Protein AF-H1KMW9-F1 (afdb_monomer_lite)

Structure (mmCIF, N/CA/C/O backbone):
data_AF-H1KMW9-F1
#
_entry.id   AF-H1KMW9-F1
#
loop_
_atom_site.group_PDB
_atom_site.id
_atom_site.type_symbol
_atom_site.label_atom_id
_atom_site.label_alt_id
_atom_site.label_comp_id
_atom_site.label_asym_id
_atom_site.label_entity_id
_atom_site.label_seq_id
_atom_site.pdbx_PDB_ins_code
_atom_site.Cartn_x
_atom_site.Cartn_y
_atom_site.Cartn_z
_atom_site.occupancy
_atom_site.B_iso_or_equiv
_atom_site.auth_seq_id
_atom_site.auth_comp_id
_atom_site.auth_asym_id
_atom_site.auth_atom_id
_atom_site.pdbx_PDB_model_num
ATOM 1 N N . MET A 1 1 ? -23.583 41.829 -35.602 1.00 44.47 1 MET A N 1
ATOM 2 C CA . MET A 1 1 ? -24.118 40.563 -36.136 1.00 44.47 1 MET A CA 1
ATOM 3 C C . MET A 1 1 ? -23.276 39.467 -35.512 1.00 44.47 1 MET A C 1
ATOM 5 O O . MET A 1 1 ? -22.147 39.258 -35.927 1.00 44.47 1 MET A O 1
ATOM 9 N N . THR A 1 2 ? -23.755 38.976 -34.373 1.00 47.72 2 THR A N 1
ATOM 10 C CA . THR A 1 2 ? -23.082 38.026 -33.481 1.00 47.72 2 THR A CA 1
ATOM 11 C C . THR A 1 2 ? -23.206 36.632 -34.070 1.00 47.72 2 THR A C 1
ATOM 13 O O . THR A 1 2 ? -24.327 36.224 -34.351 1.00 47.72 2 THR A O 1
ATOM 16 N N . ASP A 1 3 ? -22.099 35.910 -34.211 1.00 47.47 3 ASP A N 1
ATOM 17 C CA . ASP A 1 3 ? -22.141 34.459 -34.387 1.00 47.47 3 ASP A CA 1
ATOM 18 C C . ASP A 1 3 ? -21.426 33.831 -33.190 1.00 47.47 3 ASP A C 1
ATOM 20 O O . ASP A 1 3 ? -20.198 33.804 -33.099 1.00 47.47 3 ASP A O 1
ATOM 24 N N . ALA A 1 4 ? -22.219 33.494 -32.175 1.00 56.41 4 ALA A N 1
ATOM 25 C CA . ALA A 1 4 ? -21.735 32.842 -30.973 1.00 56.41 4 ALA A CA 1
ATOM 26 C C . ALA A 1 4 ? -21.587 31.350 -31.278 1.00 56.41 4 ALA A C 1
ATOM 28 O O . ALA A 1 4 ? -22.548 30.706 -31.694 1.00 56.41 4 ALA A O 1
ATOM 29 N N . ALA A 1 5 ? -20.390 30.803 -31.058 1.00 60.31 5 ALA A N 1
ATOM 30 C CA . ALA A 1 5 ? -20.164 29.367 -31.162 1.00 60.31 5 ALA A CA 1
ATOM 31 C C . ALA A 1 5 ? -21.164 28.607 -30.262 1.00 60.31 5 ALA A C 1
ATOM 33 O O . ALA A 1 5 ? -21.401 29.042 -29.129 1.00 60.31 5 ALA A O 1
ATOM 34 N N . PRO A 1 6 ? -21.752 27.494 -30.739 1.00 57.47 6 PRO A N 1
ATOM 35 C CA . PRO A 1 6 ? -22.776 26.774 -29.993 1.00 57.47 6 PRO A CA 1
ATOM 36 C C . PRO A 1 6 ? -22.229 26.237 -28.657 1.00 57.47 6 PRO A C 1
ATOM 38 O O . PRO A 1 6 ? -21.032 25.937 -28.553 1.00 57.47 6 PRO A O 1
ATOM 41 N N . PRO A 1 7 ? -23.082 26.116 -27.622 1.00 59.06 7 PRO A N 1
ATOM 42 C CA . PRO A 1 7 ? -22.678 25.620 -26.312 1.00 59.06 7 PRO A CA 1
ATOM 43 C C . PRO A 1 7 ? -22.160 24.175 -26.394 1.00 59.06 7 PRO A C 1
ATOM 45 O O . PRO A 1 7 ? -22.643 23.356 -27.173 1.00 59.06 7 PRO A O 1
ATOM 48 N N . LEU A 1 8 ? -21.172 23.850 -25.553 1.00 53.88 8 LEU A N 1
ATOM 49 C CA . LEU A 1 8 ? -20.488 22.544 -25.504 1.00 53.88 8 LEU A CA 1
ATOM 50 C C . LEU A 1 8 ? -21.429 21.334 -25.333 1.00 53.88 8 LEU A C 1
ATOM 52 O O . LEU A 1 8 ? -21.041 20.224 -25.691 1.00 53.88 8 LEU A O 1
ATOM 56 N N . SER A 1 9 ? -22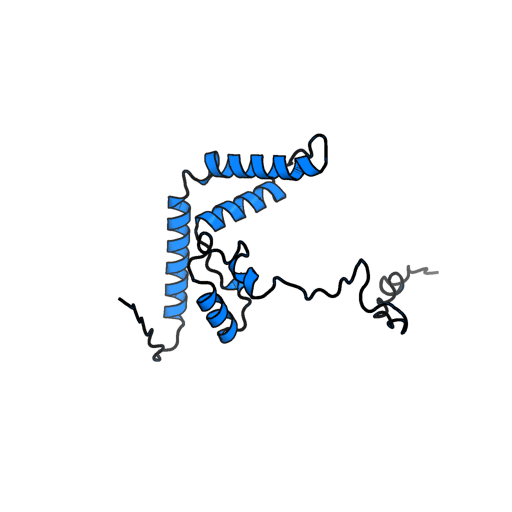.651 21.547 -24.838 1.00 55.59 9 SER A N 1
ATOM 57 C CA . SER A 1 9 ? -23.700 20.531 -24.693 1.00 55.59 9 SER A CA 1
ATOM 58 C C . SER A 1 9 ? -24.186 19.940 -26.019 1.00 55.59 9 SER A C 1
ATOM 60 O O . SER A 1 9 ? -24.643 18.804 -26.030 1.00 55.59 9 SER A O 1
ATOM 62 N N . ASP A 1 10 ? -24.054 20.670 -27.131 1.00 53.22 10 ASP A N 1
ATOM 63 C CA . ASP A 1 10 ? -24.513 20.211 -28.453 1.00 53.22 10 ASP A CA 1
ATOM 64 C C . ASP A 1 10 ? -23.416 19.493 -29.255 1.00 53.22 10 ASP A C 1
ATOM 66 O O . ASP A 1 10 ? -23.690 18.871 -30.280 1.00 53.22 10 ASP A O 1
ATOM 70 N N . ARG A 1 11 ? -22.153 19.559 -28.805 1.00 50.69 11 ARG A N 1
ATOM 71 C CA . ARG A 1 11 ? -21.020 18.878 -29.463 1.00 50.69 11 ARG A CA 1
ATOM 72 C C . ARG A 1 11 ? -20.874 17.416 -29.062 1.00 50.69 11 ARG A C 1
ATOM 74 O O . ARG A 1 11 ? -20.281 16.640 -29.805 1.00 50.69 11 ARG A O 1
ATOM 81 N N . PHE A 1 12 ? -21.419 17.065 -27.906 1.00 45.59 12 PHE A N 1
ATOM 82 C CA . PHE A 1 12 ? -21.472 15.710 -27.391 1.00 45.59 12 PHE A CA 1
ATOM 83 C C . PHE A 1 12 ? -22.921 15.461 -26.990 1.00 45.59 12 PHE A C 1
ATOM 85 O O . PHE A 1 12 ? -23.286 15.804 -25.863 1.00 45.59 12 PHE A O 1
ATOM 92 N N . PRO A 1 13 ? -23.776 14.951 -27.900 1.00 45.94 13 PRO A N 1
ATOM 93 C CA . PRO A 1 13 ? -25.120 14.562 -27.506 1.00 45.94 13 PRO A CA 1
ATOM 94 C C . PRO A 1 13 ? -24.994 13.654 -26.286 1.00 45.94 13 PRO A C 1
ATOM 96 O O . PRO A 1 13 ? -24.187 12.722 -26.308 1.00 45.94 13 PRO A O 1
ATOM 99 N N . ALA A 1 14 ? -25.735 13.990 -25.222 1.00 46.03 14 ALA A N 1
ATOM 100 C CA . ALA A 1 14 ? -25.819 13.191 -24.009 1.00 46.03 14 ALA A CA 1
ATOM 101 C C . ALA A 1 14 ? -25.961 11.734 -24.435 1.00 46.03 14 ALA A C 1
ATOM 103 O O . ALA A 1 14 ? -26.925 11.395 -25.1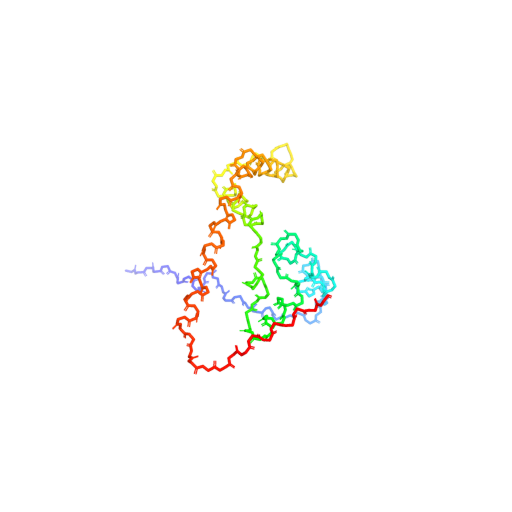23 1.00 46.03 14 ALA A O 1
ATOM 104 N N . GLU A 1 15 ? -24.927 10.950 -24.131 1.00 45.81 15 GLU A N 1
ATOM 105 C CA . GLU A 1 15 ? -24.764 9.571 -24.555 1.00 45.81 15 GLU A CA 1
ATOM 106 C C . GLU A 1 15 ? -26.088 8.868 -24.286 1.00 45.81 15 GLU A C 1
ATOM 108 O O . GLU A 1 15 ? -26.491 8.687 -23.135 1.00 45.81 15 GLU A O 1
ATOM 113 N N . ALA A 1 16 ? -26.839 8.611 -25.360 1.00 43.34 16 ALA A N 1
ATOM 114 C CA . ALA A 1 16 ? -28.084 7.891 -25.261 1.00 43.34 16 ALA A CA 1
ATOM 115 C C . ALA A 1 16 ? -27.695 6.562 -24.636 1.00 43.34 16 ALA A C 1
ATOM 117 O O . ALA A 1 16 ? -27.012 5.772 -25.290 1.00 43.34 16 ALA A O 1
ATOM 118 N N . ALA A 1 17 ? -28.055 6.369 -23.363 1.00 44.94 17 ALA A N 1
ATOM 119 C CA . ALA A 1 17 ? -27.961 5.090 -22.690 1.00 44.94 17 ALA A CA 1
ATOM 120 C C . ALA A 1 17 ? -28.520 4.074 -23.680 1.00 44.94 17 ALA A C 1
ATOM 122 O O . ALA A 1 17 ? -29.704 4.146 -24.029 1.00 44.94 17 ALA A O 1
ATOM 123 N N . GLY A 1 18 ? -27.609 3.282 -24.252 1.00 44.41 18 GLY A N 1
ATOM 124 C CA . GLY A 1 18 ? -27.864 2.547 -25.476 1.00 44.41 18 GLY A CA 1
ATOM 125 C C . GLY A 1 18 ? -29.159 1.784 -25.308 1.00 44.41 18 GLY A C 1
ATOM 126 O O . GLY A 1 18 ? -29.291 0.971 -24.396 1.00 44.41 18 GLY A O 1
ATOM 127 N N . THR A 1 19 ? -30.147 2.086 -26.147 1.00 46.84 19 THR A N 1
ATOM 128 C CA . THR A 1 19 ? -31.325 1.239 -26.254 1.00 46.84 19 THR A CA 1
ATOM 129 C C . THR A 1 19 ? -30.787 -0.084 -26.776 1.00 46.84 19 THR A C 1
ATOM 131 O O . THR A 1 19 ? -30.448 -0.180 -27.956 1.00 46.84 19 THR A O 1
ATOM 134 N N . ALA A 1 20 ? -30.579 -1.047 -25.872 1.00 49.59 20 ALA A N 1
ATOM 135 C CA . ALA A 1 20 ? -30.052 -2.359 -26.207 1.00 49.59 20 ALA A CA 1
ATOM 136 C C . ALA A 1 20 ? -30.872 -2.896 -27.382 1.00 49.59 20 ALA A C 1
ATOM 138 O O . ALA A 1 20 ? -32.096 -3.033 -27.287 1.00 49.59 20 ALA A O 1
ATOM 139 N N . ARG A 1 21 ? -30.218 -3.116 -28.528 1.00 52.59 21 ARG A N 1
ATOM 140 C CA . ARG A 1 21 ? -30.873 -3.772 -29.658 1.00 52.59 21 ARG A CA 1
ATOM 141 C C . ARG A 1 21 ? -31.247 -5.167 -29.172 1.00 52.59 21 ARG A C 1
ATOM 143 O O . ARG A 1 21 ? -30.385 -5.888 -28.686 1.00 52.59 21 ARG A O 1
ATOM 150 N N . ALA A 1 22 ? -32.519 -5.534 -29.297 1.00 56.38 22 ALA A N 1
ATOM 151 C CA . ALA A 1 22 ? -33.081 -6.760 -28.722 1.00 56.38 22 ALA A CA 1
ATOM 152 C C . ALA A 1 22 ? -32.429 -8.079 -29.209 1.00 56.38 22 ALA A C 1
ATOM 154 O O . ALA A 1 22 ? -32.718 -9.124 -28.640 1.00 56.38 22 ALA A O 1
ATOM 155 N N . ASP A 1 23 ? -31.537 -8.020 -30.205 1.00 60.25 23 ASP A N 1
ATOM 156 C CA . ASP A 1 23 ? -30.809 -9.159 -30.787 1.00 60.25 23 ASP A CA 1
ATOM 157 C C . ASP A 1 23 ? -29.294 -9.157 -30.499 1.00 60.25 23 ASP A C 1
ATOM 159 O O . ASP A 1 23 ? -28.552 -9.963 -31.065 1.00 60.25 23 ASP A O 1
ATOM 163 N N . GLU A 1 24 ? -28.782 -8.254 -29.657 1.00 66.19 24 GLU A N 1
ATOM 164 C CA . GLU A 1 24 ? -27.356 -8.264 -29.322 1.00 66.19 24 GLU A CA 1
ATOM 165 C C . GLU A 1 24 ? -27.053 -9.444 -28.376 1.00 66.19 24 GLU A C 1
ATOM 167 O O . GLU A 1 24 ? -27.734 -9.606 -27.358 1.00 66.19 24 GLU A O 1
ATOM 172 N N . PRO A 1 25 ? -26.080 -10.320 -28.703 1.00 71.25 25 PRO A N 1
ATOM 173 C CA . PRO A 1 25 ? -25.788 -11.482 -27.876 1.00 71.25 25 PRO A CA 1
ATOM 174 C C . PRO A 1 25 ? -25.431 -11.028 -26.459 1.00 71.25 25 PRO A C 1
ATOM 176 O O . PRO A 1 25 ? -24.615 -10.125 -26.278 1.00 71.25 25 PRO A O 1
ATOM 179 N N . ALA A 1 26 ? -26.022 -11.690 -25.456 1.00 79.38 26 ALA A N 1
ATOM 180 C CA . ALA A 1 26 ? -25.875 -11.343 -24.038 1.00 79.38 26 ALA A CA 1
ATOM 181 C C . ALA A 1 26 ? -24.408 -11.228 -23.576 1.00 79.38 26 ALA A C 1
ATOM 183 O O . ALA A 1 26 ? -24.125 -10.535 -22.600 1.00 79.38 26 ALA A O 1
ATOM 184 N N . PHE A 1 27 ? -23.486 -11.876 -24.297 1.00 86.19 27 PHE A N 1
ATOM 185 C CA . PHE A 1 27 ? -22.047 -11.771 -24.103 1.00 86.19 27 PHE A CA 1
ATOM 186 C C . PHE A 1 27 ? -21.341 -11.482 -25.435 1.00 86.19 27 PHE A C 1
ATOM 188 O O . PHE A 1 27 ? -21.604 -12.138 -26.444 1.00 86.19 27 PHE A O 1
ATOM 195 N N . HIS A 1 28 ? -20.409 -10.530 -25.431 1.00 87.56 28 HIS A N 1
ATOM 196 C CA . HIS A 1 28 ? -19.572 -10.168 -26.581 1.00 87.56 28 HIS A CA 1
ATOM 197 C C . HIS A 1 28 ? -18.124 -9.904 -26.142 1.00 87.56 28 HIS A C 1
ATOM 199 O O . HIS A 1 28 ? -17.820 -9.879 -24.952 1.00 87.56 28 HIS A O 1
ATOM 205 N N . ALA A 1 29 ? -17.209 -9.678 -27.092 1.00 85.44 29 ALA A N 1
ATOM 206 C CA . ALA A 1 29 ? -15.771 -9.515 -26.815 1.00 85.44 29 ALA A CA 1
ATOM 207 C C . ALA A 1 29 ? -15.430 -8.417 -25.779 1.00 85.44 29 ALA A C 1
ATOM 209 O O . ALA A 1 29 ? -14.373 -8.466 -25.158 1.00 85.44 29 ALA A O 1
ATOM 210 N N . TRP A 1 30 ? -16.338 -7.458 -25.576 1.00 78.56 30 TRP A N 1
ATOM 211 C CA . TRP A 1 30 ? -16.205 -6.342 -24.630 1.00 78.56 30 TRP A CA 1
ATOM 212 C C . TRP A 1 30 ? -17.191 -6.411 -23.448 1.00 78.56 30 TRP A C 1
ATOM 214 O O . TRP A 1 30 ? -17.130 -5.573 -22.557 1.00 78.56 30 TRP A O 1
ATOM 224 N N . ASN A 1 31 ? -18.061 -7.426 -23.413 1.00 81.00 31 ASN A N 1
ATOM 225 C CA . ASN A 1 31 ? -18.905 -7.787 -22.275 1.00 81.00 31 ASN A CA 1
ATOM 226 C C . ASN A 1 31 ? -18.898 -9.318 -22.149 1.00 81.00 31 ASN A C 1
ATOM 228 O O . ASN A 1 31 ? -19.816 -9.990 -22.625 1.00 81.00 31 ASN A O 1
ATOM 232 N N . PRO A 1 32 ? -17.845 -9.899 -21.557 1.00 84.81 32 PRO A N 1
ATOM 233 C CA . PRO A 1 32 ? -17.695 -11.348 -21.482 1.00 84.81 32 PRO A CA 1
ATOM 234 C C . PRO A 1 32 ? -18.647 -12.011 -20.472 1.00 84.81 32 PRO A C 1
ATOM 236 O O . PRO A 1 32 ? -18.518 -13.208 -20.231 1.00 84.81 32 PRO A O 1
ATOM 239 N N . GLY A 1 33 ? -19.563 -11.264 -19.841 1.00 80.94 33 GLY A N 1
ATOM 240 C CA . GLY A 1 33 ? -20.451 -11.808 -18.810 1.00 80.94 33 GLY A CA 1
ATOM 241 C C . GLY A 1 33 ? -19.784 -12.036 -17.463 1.00 80.94 33 GLY A C 1
ATOM 242 O O . GLY A 1 33 ? -20.259 -12.840 -16.666 1.00 80.94 33 GLY A O 1
ATOM 243 N N . LEU A 1 34 ? -18.661 -11.363 -17.219 1.00 78.31 34 LEU A N 1
ATOM 244 C CA . LEU A 1 34 ? -17.943 -11.449 -15.958 1.00 78.31 34 LEU A CA 1
ATOM 245 C C . LEU A 1 34 ? -18.424 -10.345 -15.025 1.00 78.31 34 LEU A C 1
ATOM 247 O O . LEU A 1 34 ? -18.421 -9.168 -15.387 1.00 78.31 34 LEU A O 1
ATOM 251 N N . GLU A 1 35 ? -18.800 -10.725 -13.808 1.00 71.00 35 GLU A N 1
ATOM 252 C CA . GLU A 1 35 ? -19.059 -9.744 -12.763 1.00 71.00 35 GLU A CA 1
ATOM 253 C C . GLU A 1 35 ? -17.758 -9.009 -12.399 1.00 71.00 35 GLU A C 1
ATOM 255 O O . GLU A 1 35 ? -16.700 -9.641 -12.280 1.00 71.00 35 GLU A O 1
ATOM 260 N N . PRO A 1 36 ? -17.803 -7.681 -12.199 1.00 69.38 36 PRO A N 1
ATOM 261 C CA . PRO A 1 36 ? -16.642 -6.927 -11.762 1.00 69.38 36 PRO A CA 1
ATOM 262 C C . PRO A 1 36 ? -16.104 -7.443 -10.422 1.00 69.38 36 PRO A C 1
ATOM 264 O O . PRO A 1 36 ? -16.801 -7.470 -9.407 1.00 69.38 36 PRO A O 1
ATOM 267 N N . GLY A 1 37 ? -14.818 -7.792 -10.407 1.00 74.44 37 GLY A N 1
ATOM 268 C CA . GLY A 1 37 ? -14.082 -8.142 -9.196 1.00 74.44 37 GLY A CA 1
ATOM 269 C C . GLY A 1 37 ? -13.646 -9.603 -9.125 1.00 74.44 37 GLY A C 1
ATOM 270 O O . GLY A 1 37 ? -14.061 -10.466 -9.890 1.00 74.44 37 GLY A O 1
ATOM 271 N N . LEU A 1 38 ? -12.746 -9.882 -8.183 1.00 82.25 38 LEU A N 1
ATOM 272 C CA . LEU A 1 38 ? -12.231 -11.233 -7.985 1.00 82.25 38 LEU A CA 1
ATOM 273 C C . LEU A 1 38 ? -13.313 -12.148 -7.382 1.00 82.25 38 LEU A C 1
ATOM 275 O O . LEU A 1 38 ? -14.021 -11.719 -6.452 1.00 82.25 38 LEU A O 1
ATOM 279 N N . PRO A 1 39 ? -13.392 -13.422 -7.822 1.00 86.81 39 PRO A N 1
ATOM 280 C CA . PRO A 1 39 ? -14.202 -14.439 -7.162 1.00 86.81 39 PRO A CA 1
ATOM 281 C C . PRO A 1 39 ? -13.925 -14.474 -5.659 1.00 86.81 39 PRO A C 1
ATOM 283 O O . PRO A 1 39 ? -12.781 -14.290 -5.238 1.00 86.81 39 PRO A O 1
ATOM 286 N N . ARG A 1 40 ? -14.949 -14.744 -4.838 1.00 83.44 40 ARG A N 1
ATOM 287 C CA . ARG A 1 40 ? -14.842 -14.695 -3.364 1.00 83.44 40 ARG A CA 1
ATOM 288 C C . ARG A 1 40 ? -13.651 -15.496 -2.825 1.00 83.44 40 ARG A C 1
ATOM 290 O O . ARG A 1 40 ? -12.936 -14.996 -1.966 1.00 83.44 40 ARG A O 1
ATOM 297 N N . ALA A 1 41 ? -13.394 -16.674 -3.395 1.00 88.38 41 ALA A N 1
ATOM 298 C CA . ALA A 1 41 ? -12.269 -17.532 -3.026 1.00 88.38 41 ALA A CA 1
ATOM 299 C C . ALA A 1 41 ? -10.884 -16.930 -3.350 1.00 88.38 41 ALA A C 1
ATOM 301 O O . ALA A 1 41 ? -9.908 -17.255 -2.685 1.00 88.38 41 ALA A O 1
ATOM 302 N N . MET A 1 42 ? -10.786 -16.042 -4.346 1.00 90.50 42 MET A N 1
ATOM 303 C CA . MET A 1 42 ? -9.536 -15.375 -4.730 1.00 90.50 42 MET A CA 1
ATOM 304 C C . MET A 1 42 ? -9.329 -14.017 -4.060 1.00 90.50 42 MET A C 1
ATOM 306 O O . MET A 1 42 ? -8.201 -13.532 -4.043 1.00 90.50 42 MET A O 1
ATOM 310 N N . ARG A 1 43 ? -10.367 -13.390 -3.492 1.00 89.50 43 ARG A N 1
ATOM 311 C CA . ARG A 1 43 ? -10.239 -12.066 -2.854 1.00 89.50 43 ARG A CA 1
ATOM 312 C C . ARG A 1 43 ? -9.121 -11.996 -1.804 1.00 89.50 43 ARG A C 1
ATOM 314 O O . ARG A 1 43 ? -8.341 -11.053 -1.900 1.00 89.50 43 ARG A O 1
ATOM 321 N N . PRO A 1 44 ? -8.941 -12.976 -0.895 1.00 92.00 44 PRO A N 1
ATOM 322 C CA . PRO A 1 44 ? -7.848 -12.930 0.082 1.00 92.00 44 PRO A CA 1
ATOM 323 C C . PRO A 1 44 ? -6.446 -12.939 -0.555 1.00 92.00 44 PRO A C 1
ATOM 325 O O . PRO A 1 44 ? -5.480 -12.508 0.066 1.00 92.00 44 PRO A O 1
ATOM 328 N N . LEU A 1 45 ? -6.324 -13.426 -1.797 1.00 92.94 45 LEU A N 1
ATOM 329 C CA . LEU A 1 45 ? -5.058 -13.496 -2.530 1.00 92.94 45 LEU A CA 1
ATOM 330 C C . LEU A 1 45 ? -4.690 -12.173 -3.205 1.00 92.94 45 LEU A C 1
ATOM 332 O O . LEU A 1 45 ? -3.556 -12.021 -3.669 1.00 92.94 45 LEU A O 1
ATOM 336 N N . ALA A 1 46 ? -5.620 -11.216 -3.272 1.00 93.25 46 ALA A N 1
ATOM 337 C CA . ALA A 1 46 ? -5.305 -9.890 -3.771 1.00 93.25 46 ALA A CA 1
ATOM 338 C C . ALA A 1 46 ? -4.179 -9.291 -2.926 1.00 93.25 46 ALA A C 1
ATOM 340 O O . ALA A 1 46 ? -4.190 -9.370 -1.699 1.00 93.25 46 ALA A O 1
ATOM 341 N N . THR A 1 47 ? -3.210 -8.653 -3.582 1.00 93.50 47 THR A N 1
ATOM 342 C CA . THR A 1 47 ? -2.011 -8.109 -2.929 1.00 93.50 47 THR A CA 1
ATOM 343 C C . THR A 1 47 ? -2.340 -7.256 -1.702 1.00 93.50 47 THR A C 1
ATOM 345 O O . THR A 1 47 ? -1.618 -7.309 -0.713 1.00 93.50 47 THR A O 1
ATOM 348 N N . VAL A 1 48 ? -3.446 -6.513 -1.741 1.00 93.88 48 VAL A N 1
ATOM 349 C CA . VAL A 1 48 ? -3.899 -5.632 -0.655 1.00 93.88 48 VAL A CA 1
ATOM 350 C C . VAL A 1 48 ? -4.493 -6.358 0.560 1.00 93.88 48 VAL A C 1
ATOM 352 O O . VAL A 1 48 ? -4.705 -5.713 1.574 1.00 93.88 48 VAL A O 1
ATOM 355 N N . PHE A 1 49 ? -4.742 -7.668 0.490 1.00 95.88 49 PHE A N 1
ATOM 356 C CA . PHE A 1 49 ? -5.293 -8.480 1.590 1.00 95.88 49 PHE A CA 1
ATOM 357 C C . PHE A 1 49 ? -4.374 -9.623 2.029 1.00 95.88 49 PHE A C 1
ATOM 359 O O . PHE A 1 49 ? -4.655 -10.318 3.004 1.00 95.88 49 PHE A O 1
ATOM 366 N N . ARG A 1 50 ? -3.257 -9.809 1.325 1.00 95.56 50 ARG A N 1
ATOM 367 C CA . ARG A 1 50 ? -2.260 -10.824 1.647 1.00 95.56 50 ARG A CA 1
ATOM 368 C C . ARG A 1 50 ? -1.630 -10.584 3.030 1.00 95.56 50 ARG A C 1
ATOM 370 O O . ARG A 1 50 ? -1.264 -9.442 3.319 1.00 95.56 50 ARG A O 1
ATOM 377 N N . PRO A 1 51 ? -1.429 -11.627 3.856 1.00 95.44 51 PRO A N 1
ATOM 378 C CA . PRO A 1 51 ? -0.952 -11.484 5.238 1.00 95.44 51 PRO A CA 1
ATOM 379 C C . PRO A 1 51 ? 0.452 -10.873 5.341 1.00 95.44 51 PRO A C 1
ATOM 381 O O . PRO A 1 51 ? 0.796 -10.268 6.353 1.00 95.44 51 PRO A O 1
ATOM 384 N N . GLU A 1 52 ? 1.261 -10.974 4.285 1.00 95.62 52 GLU A N 1
ATOM 385 C CA . GLU A 1 52 ? 2.570 -10.321 4.221 1.00 95.62 52 GLU A CA 1
ATOM 386 C C . GLU A 1 52 ? 2.456 -8.793 4.061 1.00 95.62 52 GLU A C 1
ATOM 388 O O . GLU A 1 52 ? 3.399 -8.067 4.359 1.00 95.62 52 GLU A O 1
ATOM 393 N N . ASN A 1 53 ? 1.303 -8.291 3.607 1.00 96.94 53 ASN A N 1
ATOM 394 C CA . ASN A 1 53 ? 1.076 -6.884 3.283 1.00 96.94 53 ASN A CA 1
ATOM 395 C C . ASN A 1 53 ? 0.162 -6.163 4.274 1.00 96.94 53 ASN A C 1
ATOM 397 O O . ASN A 1 53 ? 0.249 -4.940 4.368 1.00 96.94 53 ASN A O 1
ATOM 401 N N . VAL A 1 54 ? -0.691 -6.879 5.011 1.00 97.00 54 VAL A N 1
ATOM 402 C CA . VAL A 1 54 ? -1.626 -6.306 5.995 1.00 97.00 54 VAL A CA 1
ATOM 403 C C . VAL A 1 54 ? -1.413 -6.870 7.397 1.00 97.00 54 VAL A C 1
ATOM 405 O O . VAL A 1 54 ? -0.811 -7.924 7.585 1.00 97.00 54 VAL A O 1
ATOM 408 N N . ARG A 1 55 ? -1.867 -6.134 8.414 1.00 95.31 55 ARG A N 1
ATOM 409 C CA . ARG A 1 55 ? -1.755 -6.551 9.820 1.00 95.31 55 ARG A CA 1
ATOM 410 C C . ARG A 1 55 ? -2.942 -7.373 10.318 1.00 95.31 55 ARG A C 1
ATOM 412 O O . ARG A 1 55 ? -2.746 -8.160 11.237 1.00 95.31 55 ARG A O 1
ATOM 419 N N . LEU A 1 56 ? -4.127 -7.185 9.739 1.00 95.56 56 LEU A N 1
ATOM 420 C CA . LEU A 1 56 ? -5.342 -7.908 10.122 1.00 95.56 56 LEU A CA 1
ATOM 421 C C . LEU A 1 56 ? -5.631 -9.043 9.132 1.00 95.56 56 LEU A C 1
ATOM 423 O O . LEU A 1 56 ? -5.347 -8.887 7.939 1.00 95.56 56 LEU A O 1
ATOM 427 N N . PRO A 1 57 ? -6.199 -10.171 9.593 1.00 95.44 57 PRO A N 1
ATOM 428 C CA . PRO A 1 57 ? -6.691 -11.206 8.698 1.00 95.44 57 PRO A CA 1
ATOM 429 C C . PRO A 1 57 ? -7.835 -10.664 7.832 1.00 95.44 57 PRO A C 1
ATOM 431 O O . PRO A 1 57 ? -8.600 -9.793 8.243 1.00 95.44 57 PRO A O 1
ATOM 434 N N . PHE A 1 58 ? -7.983 -11.211 6.624 1.00 95.75 58 PHE A N 1
ATOM 435 C CA . PHE A 1 58 ? -9.009 -10.757 5.681 1.00 95.75 58 PHE A CA 1
ATOM 436 C C . PHE A 1 58 ? -10.439 -10.854 6.241 1.00 95.75 58 PHE A C 1
ATOM 438 O O . PHE A 1 58 ? -11.262 -10.000 5.930 1.00 95.75 58 PHE A O 1
ATOM 445 N N . SER A 1 59 ? -10.727 -11.848 7.089 1.00 95.12 59 SER A N 1
ATOM 446 C CA . SER A 1 59 ? -12.029 -11.990 7.752 1.00 95.12 59 SER A CA 1
ATOM 447 C C . SER A 1 59 ? -12.366 -10.794 8.646 1.00 95.12 59 SER A C 1
ATOM 449 O O . SER A 1 59 ? -13.447 -10.239 8.506 1.00 95.12 59 SER A O 1
ATOM 451 N N . GLU A 1 60 ? -11.431 -10.3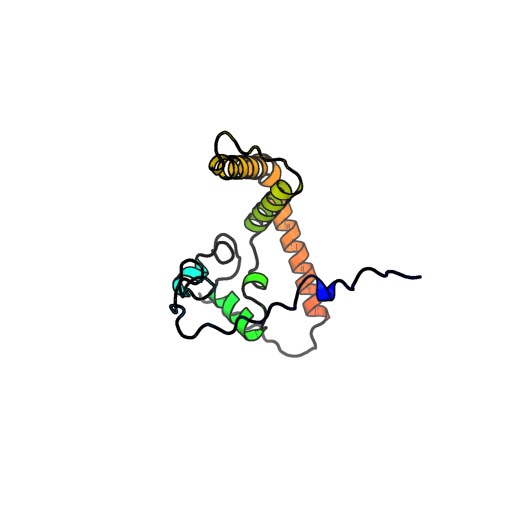30 9.481 1.00 97.25 60 GLU A N 1
ATOM 452 C CA . GLU A 1 60 ? -11.649 -9.148 10.331 1.00 97.25 60 GLU A CA 1
ATOM 453 C C . GLU A 1 60 ? -11.814 -7.871 9.502 1.00 97.25 60 GLU A C 1
ATOM 455 O O . GLU A 1 60 ? -12.628 -7.014 9.829 1.00 97.25 60 GLU A O 1
ATOM 460 N N . ILE A 1 61 ? -11.069 -7.737 8.399 1.00 96.75 61 ILE A N 1
ATOM 461 C CA . ILE A 1 61 ? -11.217 -6.587 7.495 1.00 96.75 61 ILE A CA 1
ATOM 462 C C . ILE A 1 61 ? -12.625 -6.564 6.881 1.00 96.75 61 ILE A C 1
ATOM 464 O O . ILE A 1 61 ? -13.210 -5.491 6.740 1.00 96.75 61 ILE A O 1
ATOM 468 N N . LEU A 1 62 ? -13.176 -7.730 6.525 1.00 95.06 62 LEU A N 1
ATOM 469 C CA . LEU A 1 62 ? -14.551 -7.836 6.034 1.00 95.06 62 LEU A CA 1
ATOM 470 C C . LEU A 1 62 ? -15.574 -7.513 7.122 1.00 95.06 62 LEU A C 1
ATOM 472 O O . LEU A 1 62 ? -16.480 -6.736 6.858 1.00 95.06 62 LEU A O 1
ATOM 476 N N . GLU A 1 63 ? -15.397 -8.023 8.340 1.00 96.50 63 GL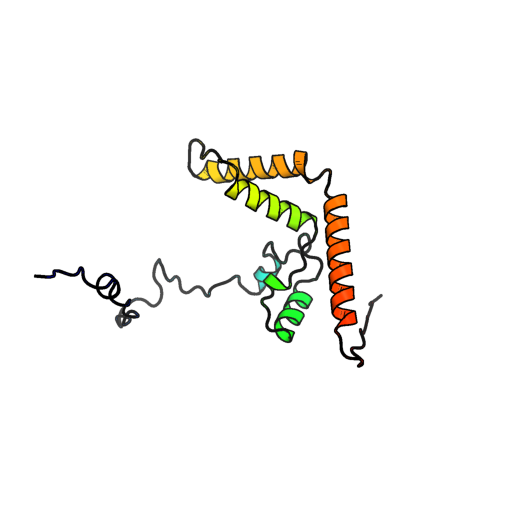U A N 1
ATOM 477 C CA . GLU A 1 63 ? -16.281 -7.691 9.464 1.00 96.50 63 GLU A CA 1
ATOM 478 C C . GLU A 1 63 ? -16.311 -6.178 9.731 1.00 96.50 63 GLU A C 1
ATOM 480 O O . GLU A 1 63 ? -17.379 -5.582 9.868 1.00 96.50 63 GLU A O 1
ATOM 485 N N . LEU A 1 64 ? -15.144 -5.524 9.729 1.00 96.06 64 LEU A N 1
ATOM 486 C CA . LEU A 1 64 ? -15.048 -4.069 9.849 1.00 96.06 64 LEU A CA 1
ATOM 487 C C . LEU A 1 64 ? -15.733 -3.354 8.678 1.00 96.06 64 LEU A C 1
ATOM 489 O O . LEU A 1 64 ? -16.362 -2.315 8.882 1.00 96.06 64 LEU A O 1
ATOM 493 N N . SER A 1 65 ? -15.619 -3.892 7.462 1.00 96.25 65 SER A N 1
ATOM 494 C CA . SER A 1 65 ? -16.273 -3.355 6.262 1.00 96.25 65 SER A CA 1
ATOM 495 C C . SER A 1 65 ? -17.792 -3.420 6.381 1.00 96.25 65 SER A C 1
ATOM 497 O O . SER A 1 65 ? -18.460 -2.415 6.148 1.00 96.25 65 SER A O 1
ATOM 499 N N . ASP A 1 66 ? -18.322 -4.552 6.838 1.00 96.19 66 ASP A N 1
ATOM 500 C CA . ASP A 1 66 ? -19.754 -4.768 7.021 1.00 96.19 66 ASP A CA 1
ATOM 501 C C . ASP A 1 66 ? -20.330 -3.854 8.117 1.00 96.19 66 ASP A C 1
ATOM 503 O O . ASP A 1 66 ? -21.410 -3.290 7.948 1.00 96.19 66 ASP A O 1
ATOM 507 N N . VAL A 1 67 ? -19.600 -3.653 9.223 1.00 96.81 67 VAL A N 1
ATOM 508 C CA . VAL A 1 67 ? -20.051 -2.807 10.346 1.00 96.81 67 VAL A CA 1
ATOM 509 C C . VAL A 1 67 ? -19.937 -1.311 10.037 1.00 96.81 67 VAL A C 1
ATOM 511 O O . VAL A 1 67 ? -20.798 -0.532 10.442 1.00 96.81 67 VAL A O 1
ATOM 514 N N . SER A 1 68 ? -18.874 -0.886 9.350 1.00 95.00 68 SER A N 1
ATOM 515 C CA . SER A 1 68 ? -18.621 0.538 9.075 1.00 95.00 68 SER A CA 1
ATOM 516 C C . SER A 1 68 ? -19.232 1.037 7.765 1.00 95.00 68 SER A C 1
ATOM 518 O O . SER A 1 68 ? -19.355 2.246 7.572 1.00 95.00 68 SER A O 1
ATOM 520 N N . GLY A 1 69 ? -19.561 0.133 6.837 1.00 95.31 69 GLY A N 1
ATOM 521 C CA . GLY A 1 69 ? -19.928 0.466 5.460 1.00 95.31 69 GLY A CA 1
ATOM 522 C C . GLY A 1 69 ? -18.757 0.965 4.601 1.00 95.31 69 GLY A C 1
ATOM 523 O O . GLY A 1 69 ? -18.958 1.292 3.431 1.00 95.31 69 GLY A O 1
ATOM 524 N N . LEU A 1 70 ? -17.535 1.036 5.144 1.00 96.88 70 LEU A N 1
ATOM 525 C CA . LEU A 1 70 ? -16.349 1.443 4.392 1.00 96.88 70 LEU A CA 1
ATOM 526 C C . LEU A 1 70 ? -15.820 0.274 3.550 1.00 96.88 70 LEU A C 1
ATOM 528 O O . LEU A 1 70 ? -15.848 -0.870 4.008 1.00 96.88 70 LEU A O 1
ATOM 532 N N . PRO A 1 71 ? -15.279 0.518 2.342 1.00 94.31 71 PRO A N 1
ATOM 533 C CA . PRO A 1 71 ? -14.685 -0.538 1.529 1.00 94.31 71 PRO A CA 1
ATOM 534 C C . PRO A 1 71 ? -13.543 -1.259 2.255 1.00 94.31 71 PRO A C 1
ATOM 536 O O . PRO A 1 71 ? -12.652 -0.617 2.809 1.00 94.31 71 PRO A O 1
ATOM 539 N N . ALA A 1 72 ? -13.486 -2.589 2.150 1.00 94.00 72 ALA A N 1
ATOM 540 C CA . ALA A 1 72 ? -12.404 -3.402 2.719 1.00 94.00 72 ALA A CA 1
ATOM 541 C C . ALA A 1 72 ? -10.991 -2.908 2.336 1.00 94.00 72 ALA A C 1
ATOM 543 O O . ALA A 1 72 ? -10.061 -2.985 3.134 1.00 94.00 72 ALA A O 1
ATOM 544 N N . THR A 1 73 ? -10.815 -2.357 1.131 1.00 93.44 73 THR A N 1
ATOM 545 C CA . THR A 1 73 ? -9.536 -1.787 0.672 1.00 93.44 73 THR A CA 1
ATOM 546 C C . THR A 1 73 ? -9.111 -0.527 1.429 1.00 93.44 73 THR A C 1
ATOM 548 O O . THR A 1 73 ? -7.919 -0.243 1.471 1.00 93.44 73 THR A O 1
ATOM 551 N N . GLN A 1 74 ? -10.049 0.211 2.029 1.00 94.69 74 GLN A N 1
ATOM 552 C CA . GLN A 1 74 ? -9.767 1.369 2.887 1.00 94.69 74 GLN A CA 1
ATOM 553 C C . GLN A 1 74 ? -9.501 0.965 4.341 1.00 94.69 74 GLN A C 1
ATOM 555 O O . GLN A 1 74 ? -8.885 1.716 5.089 1.00 94.69 74 GLN A O 1
ATOM 560 N N . LEU A 1 75 ? -9.951 -0.227 4.732 1.00 95.50 75 LEU A N 1
ATOM 561 C CA . LEU A 1 75 ? -9.815 -0.753 6.088 1.00 95.50 75 LEU A CA 1
ATOM 562 C C . LEU A 1 75 ? -8.600 -1.664 6.266 1.00 95.50 75 LEU A C 1
ATOM 564 O O . LEU A 1 75 ? -8.259 -2.002 7.394 1.00 95.50 75 LEU A O 1
ATOM 568 N N . ALA A 1 76 ? -7.947 -2.063 5.173 1.00 95.75 76 ALA A N 1
ATOM 569 C CA . ALA A 1 76 ? -6.762 -2.908 5.175 1.00 95.75 76 ALA A CA 1
ATOM 570 C C . ALA A 1 76 ? -5.549 -2.172 5.788 1.00 95.75 76 ALA A C 1
ATOM 572 O O . ALA A 1 76 ? -4.961 -1.304 5.136 1.00 95.75 76 ALA A O 1
ATOM 573 N N . PRO A 1 77 ? -5.108 -2.514 7.016 1.00 95.31 77 PRO A N 1
ATOM 574 C CA . PRO A 1 77 ? -4.020 -1.798 7.662 1.00 95.31 77 PRO A CA 1
ATOM 575 C C . PRO A 1 77 ? -2.689 -2.359 7.171 1.00 95.31 77 PRO A C 1
ATOM 577 O O . PRO A 1 77 ? -2.228 -3.409 7.635 1.00 95.31 77 PRO A O 1
ATOM 580 N N . PHE A 1 78 ? -2.081 -1.669 6.208 1.00 97.12 78 PHE A N 1
ATOM 581 C CA . PHE A 1 78 ? -0.836 -2.115 5.597 1.00 97.12 78 PHE A CA 1
ATOM 582 C C . PHE A 1 78 ? 0.327 -2.184 6.595 1.00 97.12 78 PHE A C 1
ATOM 584 O O . PHE A 1 78 ? 0.452 -1.394 7.535 1.00 97.12 78 PHE A O 1
ATOM 591 N N . ARG A 1 79 ? 1.206 -3.160 6.371 1.00 97.12 79 ARG A N 1
ATOM 592 C CA . ARG A 1 79 ? 2.508 -3.262 7.035 1.00 97.12 79 ARG A CA 1
ATOM 593 C C . ARG A 1 79 ? 3.480 -2.227 6.443 1.00 97.12 79 ARG A C 1
ATOM 595 O O . ARG A 1 79 ? 3.308 -1.847 5.278 1.00 97.12 79 ARG A O 1
ATOM 602 N N . PRO A 1 80 ? 4.491 -1.761 7.200 1.00 97.25 80 PRO A N 1
ATOM 603 C CA . PRO A 1 80 ? 5.423 -0.736 6.720 1.00 97.25 80 PRO A CA 1
ATOM 604 C C . PRO A 1 80 ? 6.144 -1.138 5.425 1.00 97.25 80 PRO A C 1
ATOM 606 O O . PRO A 1 80 ? 6.343 -0.298 4.552 1.00 97.25 80 PRO A O 1
ATOM 609 N N . GLU A 1 81 ? 6.442 -2.425 5.240 1.00 96.38 81 GLU A N 1
ATOM 610 C CA . GLU A 1 81 ? 7.043 -2.974 4.021 1.00 96.38 81 GLU A CA 1
ATOM 611 C C . GLU A 1 81 ? 6.177 -2.684 2.793 1.00 96.38 81 GLU A C 1
ATOM 613 O O . GLU A 1 81 ? 6.671 -2.262 1.745 1.00 96.38 81 GLU A O 1
ATOM 618 N N . ARG A 1 82 ? 4.859 -2.869 2.922 1.00 96.44 82 ARG A N 1
ATOM 619 C CA . ARG A 1 82 ? 3.923 -2.635 1.824 1.00 96.44 82 ARG A CA 1
ATOM 620 C C . ARG A 1 82 ? 3.772 -1.149 1.518 1.00 96.44 82 ARG A C 1
ATOM 622 O O . ARG A 1 82 ? 3.673 -0.799 0.341 1.00 96.44 82 ARG A O 1
ATOM 629 N N . LEU A 1 83 ? 3.775 -0.296 2.543 1.00 96.06 83 LEU A N 1
ATOM 630 C CA . LEU A 1 83 ? 3.754 1.159 2.372 1.00 96.06 83 LEU A CA 1
ATOM 631 C C . LEU A 1 83 ? 5.001 1.638 1.623 1.00 96.06 83 LEU A C 1
ATOM 633 O O . LEU A 1 83 ? 4.874 2.376 0.650 1.00 96.06 83 LEU A O 1
ATOM 637 N N . ALA A 1 84 ? 6.182 1.144 2.001 1.00 96.88 84 ALA A N 1
ATOM 638 C CA . ALA A 1 84 ? 7.439 1.465 1.330 1.00 96.88 84 ALA A CA 1
ATOM 639 C C . ALA A 1 84 ? 7.421 1.061 -0.154 1.00 96.88 84 ALA A C 1
ATOM 641 O O . ALA A 1 84 ? 7.762 1.865 -1.022 1.00 96.88 84 ALA A O 1
ATOM 642 N N . VAL A 1 85 ? 6.965 -0.159 -0.468 1.00 96.69 85 VAL A N 1
ATOM 643 C CA . VAL A 1 85 ? 6.799 -0.610 -1.861 1.00 96.69 85 VAL A CA 1
ATOM 644 C C . VAL A 1 85 ? 5.837 0.299 -2.624 1.00 96.69 85 VAL A C 1
ATOM 646 O O . VAL A 1 85 ? 6.122 0.674 -3.758 1.00 96.69 85 VAL A O 1
ATOM 649 N N . HIS A 1 86 ? 4.696 0.643 -2.025 1.00 96.06 86 HIS A N 1
ATOM 650 C CA . HIS A 1 86 ? 3.687 1.467 -2.682 1.00 96.06 86 HIS A CA 1
ATOM 651 C C . HIS A 1 86 ? 4.188 2.885 -2.978 1.00 96.06 86 HIS A C 1
ATOM 653 O O . HIS A 1 86 ? 4.005 3.357 -4.097 1.00 96.06 86 HIS A O 1
ATOM 659 N N . GLU A 1 87 ? 4.878 3.515 -2.028 1.00 96.06 87 GLU A N 1
ATOM 660 C CA . GLU A 1 87 ? 5.459 4.846 -2.215 1.00 96.06 87 GLU A CA 1
ATOM 661 C C . GLU A 1 87 ? 6.499 4.850 -3.340 1.00 96.06 87 GLU A C 1
ATOM 663 O O . GLU A 1 87 ? 6.440 5.694 -4.231 1.00 96.06 87 GLU A O 1
ATOM 668 N N . VAL A 1 88 ? 7.411 3.869 -3.377 1.00 97.25 88 VAL A N 1
ATOM 669 C CA . VAL A 1 88 ? 8.405 3.791 -4.462 1.00 97.25 88 VAL A CA 1
ATOM 670 C C . VAL A 1 88 ? 7.728 3.594 -5.816 1.00 97.25 88 VAL A C 1
ATOM 672 O O . VAL A 1 88 ? 8.129 4.226 -6.789 1.00 97.25 88 VAL A O 1
ATOM 675 N N . LEU A 1 89 ? 6.687 2.760 -5.897 1.00 96.94 89 LEU A N 1
ATOM 676 C CA . LEU A 1 89 ? 5.925 2.591 -7.137 1.00 96.94 89 LEU A CA 1
ATOM 677 C C . LEU A 1 89 ? 5.333 3.923 -7.620 1.00 96.94 89 LEU A C 1
ATOM 679 O O . LEU A 1 89 ? 5.442 4.230 -8.804 1.00 96.94 89 LEU A O 1
ATOM 683 N N . ILE A 1 90 ? 4.744 4.713 -6.717 1.00 96.38 90 ILE A N 1
ATOM 684 C CA . ILE A 1 90 ? 4.177 6.028 -7.043 1.00 96.38 90 ILE A CA 1
ATOM 685 C C . ILE A 1 90 ? 5.273 6.979 -7.526 1.00 96.38 90 ILE A C 1
ATOM 687 O O . ILE A 1 90 ? 5.132 7.568 -8.594 1.00 96.38 90 ILE A O 1
ATOM 691 N N . ARG A 1 91 ? 6.384 7.085 -6.790 1.00 96.31 91 ARG A N 1
ATOM 692 C CA . ARG A 1 91 ? 7.505 7.973 -7.140 1.00 96.31 91 ARG A CA 1
ATOM 693 C C . ARG A 1 91 ? 8.140 7.618 -8.470 1.00 96.31 91 ARG A C 1
ATOM 695 O O . ARG A 1 91 ? 8.428 8.503 -9.260 1.00 96.31 91 ARG A O 1
ATOM 702 N N . VAL A 1 92 ? 8.316 6.332 -8.761 1.00 96.81 92 VAL A N 1
ATOM 703 C CA . VAL A 1 92 ? 8.845 5.912 -10.064 1.00 96.81 92 VAL A CA 1
ATOM 704 C C . VAL A 1 92 ? 7.878 6.301 -11.182 1.00 96.81 92 VAL A C 1
ATOM 706 O O . VAL A 1 92 ? 8.326 6.816 -12.198 1.00 96.81 92 VAL A O 1
ATOM 709 N N . MET A 1 93 ? 6.568 6.097 -11.006 1.00 94.50 93 MET A N 1
ATOM 710 C CA . MET A 1 93 ? 5.579 6.473 -12.026 1.00 94.50 93 MET A CA 1
ATOM 711 C C . MET A 1 93 ? 5.437 7.989 -12.210 1.00 94.50 93 MET A C 1
ATOM 713 O O . MET A 1 93 ? 5.099 8.425 -13.307 1.00 94.50 93 MET A O 1
ATOM 717 N N . ALA A 1 94 ? 5.657 8.777 -11.157 1.00 95.81 94 ALA A N 1
ATOM 718 C CA . ALA A 1 94 ? 5.497 10.228 -11.186 1.00 95.81 94 ALA A CA 1
ATOM 719 C C . ALA A 1 94 ? 6.769 10.966 -11.630 1.00 95.81 94 ALA A C 1
ATOM 721 O O . ALA A 1 94 ? 6.690 11.913 -12.408 1.00 95.81 94 ALA A O 1
ATOM 722 N N . ASP A 1 95 ? 7.930 10.521 -11.149 1.00 96.12 95 ASP A N 1
ATOM 723 C CA . ASP A 1 95 ? 9.155 11.324 -11.148 1.00 96.12 95 ASP A CA 1
ATOM 724 C C . ASP A 1 95 ? 10.281 10.715 -12.006 1.00 96.12 95 ASP A C 1
ATOM 726 O O . ASP A 1 95 ? 11.307 11.362 -12.223 1.00 96.12 95 ASP A O 1
ATOM 730 N N . ILE A 1 96 ? 10.132 9.477 -12.502 1.00 93.06 96 ILE A N 1
ATOM 731 C CA . ILE A 1 96 ? 11.200 8.762 -13.216 1.00 93.06 96 ILE A CA 1
ATOM 732 C C . ILE A 1 96 ? 10.748 8.331 -14.611 1.00 93.06 96 ILE A C 1
ATOM 734 O O . ILE A 1 96 ? 9.798 7.573 -14.787 1.00 93.06 96 ILE A O 1
ATOM 738 N N . SER A 1 97 ? 11.511 8.742 -15.625 1.00 93.06 97 SER A N 1
ATOM 739 C CA . SER A 1 97 ? 11.352 8.208 -16.977 1.00 93.06 97 SER A CA 1
ATOM 740 C C . SER A 1 97 ? 11.890 6.777 -17.044 1.00 93.06 97 SER A C 1
ATOM 742 O O . SER A 1 97 ? 13.084 6.539 -16.842 1.00 93.06 97 SER A O 1
ATOM 744 N N . VAL A 1 98 ? 11.007 5.814 -17.318 1.00 93.31 98 VAL A N 1
ATOM 745 C CA . VAL A 1 98 ? 11.370 4.401 -17.469 1.00 93.31 98 VAL A CA 1
ATOM 746 C C . VAL A 1 98 ? 11.527 4.066 -18.954 1.00 93.31 98 VAL A C 1
ATOM 748 O O . VAL A 1 98 ? 10.569 4.218 -19.713 1.00 93.31 98 VAL A O 1
ATOM 751 N N . PRO A 1 99 ? 12.700 3.570 -19.391 1.00 91.06 99 PRO A N 1
ATOM 752 C CA . PRO A 1 99 ? 12.902 3.171 -20.778 1.00 91.06 99 PRO A CA 1
ATOM 753 C C . PRO A 1 99 ? 11.961 2.034 -21.184 1.00 91.06 99 PRO A C 1
ATOM 755 O O . PRO A 1 99 ? 11.863 1.022 -20.485 1.00 91.06 99 PRO A O 1
ATOM 758 N N . VAL A 1 100 ? 11.320 2.175 -22.347 1.00 89.62 100 VAL A N 1
ATOM 759 C CA . VAL A 1 100 ? 10.428 1.142 -22.894 1.00 89.62 100 VAL A CA 1
ATOM 760 C C . VAL A 1 100 ? 11.198 -0.120 -23.266 1.00 89.62 100 VAL A C 1
ATOM 762 O O . VAL A 1 100 ? 10.646 -1.184 -23.067 1.00 89.62 100 VAL A O 1
ATOM 765 N N . GLY A 1 101 ? 12.457 -0.021 -23.706 1.00 90.00 101 GLY A N 1
ATOM 766 C CA . GLY A 1 101 ? 13.245 -1.155 -24.207 1.00 90.00 101 GLY A CA 1
ATOM 767 C C . GLY A 1 101 ? 13.074 -1.365 -25.713 1.00 90.00 101 GLY A C 1
ATOM 768 O O . GLY A 1 101 ? 12.706 -0.427 -26.421 1.00 90.00 101 GLY A O 1
ATOM 769 N N . GLU A 1 102 ? 13.372 -2.569 -26.203 1.00 90.69 102 GLU A N 1
ATOM 770 C CA . GLU A 1 102 ? 13.221 -2.909 -27.626 1.00 90.69 102 GLU A CA 1
ATOM 771 C C . GLU A 1 102 ? 11.762 -3.239 -27.961 1.00 90.69 102 GLU A C 1
ATOM 773 O O . GLU A 1 102 ? 11.273 -2.897 -29.039 1.00 90.69 102 GLU A O 1
ATOM 778 N N . VAL A 1 103 ? 11.042 -3.853 -27.016 1.00 92.81 103 VAL A N 1
ATOM 779 C CA . VAL A 1 103 ? 9.615 -4.176 -27.135 1.00 92.81 103 VAL A CA 1
ATOM 780 C C . VAL A 1 103 ? 8.815 -3.620 -25.961 1.00 92.81 103 VAL A C 1
ATOM 782 O O . VAL A 1 103 ? 9.326 -3.458 -24.862 1.00 92.81 103 VAL A O 1
ATOM 785 N N . TYR A 1 104 ? 7.512 -3.383 -26.146 1.00 87.75 104 TYR A N 1
ATOM 786 C CA . TYR A 1 104 ? 6.664 -2.808 -25.089 1.00 87.75 104 TYR A CA 1
ATOM 787 C C . TYR A 1 104 ? 6.643 -3.634 -23.788 1.00 87.75 104 TYR A C 1
ATOM 789 O O . TYR A 1 104 ? 6.506 -3.080 -22.699 1.00 87.75 104 TYR A O 1
ATOM 797 N N . ALA A 1 105 ? 6.819 -4.958 -23.876 1.00 89.62 105 ALA A N 1
ATOM 798 C CA . ALA A 1 105 ? 6.919 -5.825 -22.702 1.00 89.62 105 ALA A 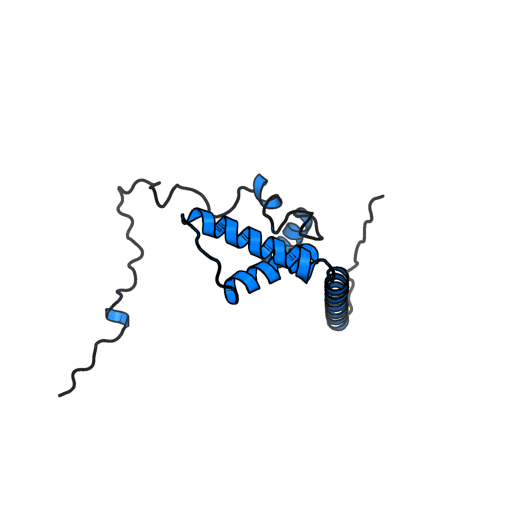CA 1
ATOM 799 C C . ALA A 1 105 ? 8.120 -5.475 -21.797 1.00 89.62 105 ALA A C 1
ATOM 801 O O . ALA A 1 105 ? 8.043 -5.660 -20.577 1.00 89.62 105 ALA A O 1
ATOM 802 N N . ASP A 1 106 ? 9.191 -4.909 -22.363 1.00 94.12 106 ASP A N 1
ATOM 803 C CA . ASP A 1 106 ? 10.393 -4.520 -21.626 1.00 94.12 106 ASP A CA 1
ATOM 804 C C . ASP A 1 106 ? 10.132 -3.337 -20.690 1.00 94.12 106 ASP A C 1
ATOM 806 O O . ASP A 1 106 ? 10.799 -3.222 -19.662 1.00 94.12 106 ASP A O 1
ATOM 810 N N . LEU A 1 107 ? 9.110 -2.512 -20.952 1.00 94.44 107 LEU A N 1
ATOM 811 C CA . LEU A 1 107 ? 8.715 -1.419 -20.061 1.00 94.44 107 LEU A CA 1
ATOM 812 C C . LEU A 1 107 ? 8.403 -1.957 -18.661 1.00 94.44 107 LEU A C 1
ATOM 814 O O . LEU A 1 107 ? 8.881 -1.429 -17.658 1.00 94.44 107 LEU A O 1
ATOM 818 N N . GLY A 1 108 ? 7.643 -3.053 -18.590 1.00 93.00 108 GLY A N 1
ATOM 819 C CA . GLY A 1 108 ? 7.299 -3.701 -17.327 1.00 93.00 108 GLY A CA 1
ATOM 820 C C . GLY A 1 108 ? 8.514 -4.312 -16.625 1.00 93.00 108 GLY A C 1
ATOM 821 O O . GLY A 1 108 ? 8.590 -4.278 -15.393 1.00 93.00 108 GLY A O 1
ATOM 822 N N . LEU A 1 109 ? 9.475 -4.845 -17.386 1.00 95.44 109 LEU A N 1
ATOM 823 C CA . LEU A 1 109 ? 10.726 -5.388 -16.851 1.00 95.44 109 LEU A CA 1
ATOM 824 C C . LEU A 1 109 ? 11.620 -4.274 -16.295 1.00 95.44 109 LEU A C 1
ATOM 826 O O . LEU A 1 109 ? 12.074 -4.356 -15.152 1.00 95.44 109 LEU A O 1
ATOM 830 N N . ASN A 1 110 ? 11.813 -3.204 -17.065 1.00 96.06 110 ASN A N 1
ATOM 831 C CA . ASN A 1 110 ? 12.595 -2.038 -16.674 1.00 96.06 110 ASN A CA 1
ATOM 832 C C . ASN A 1 110 ? 11.992 -1.341 -15.457 1.00 96.06 110 ASN A C 1
ATOM 834 O O . ASN A 1 110 ? 12.720 -1.041 -14.511 1.00 96.06 110 ASN A O 1
ATOM 838 N N . PHE A 1 111 ? 10.669 -1.173 -15.425 1.00 96.56 111 PHE A N 1
ATOM 839 C CA . PHE A 1 111 ? 9.962 -0.606 -14.280 1.00 96.56 111 PHE A CA 1
ATOM 840 C C . PHE A 1 111 ? 10.219 -1.420 -13.005 1.00 96.56 111 PHE A C 1
ATOM 842 O O . PHE A 1 111 ? 10.669 -0.875 -11.997 1.00 96.56 111 PHE A O 1
ATOM 849 N N . ARG A 1 112 ? 10.016 -2.746 -13.049 1.00 95.88 112 ARG A N 1
ATOM 850 C CA . ARG A 1 112 ? 10.250 -3.625 -11.887 1.00 95.88 112 ARG A CA 1
ATOM 851 C C . ARG A 1 112 ? 11.713 -3.636 -11.455 1.00 95.88 112 ARG A C 1
ATOM 853 O O . ARG A 1 112 ? 11.982 -3.678 -10.255 1.00 95.88 112 ARG A O 1
ATOM 860 N N . ARG A 1 113 ? 12.651 -3.586 -12.405 1.00 96.94 113 ARG A N 1
ATOM 861 C CA . ARG A 1 113 ? 14.088 -3.509 -12.118 1.00 96.94 113 ARG A CA 1
ATOM 862 C C . ARG A 1 113 ? 14.427 -2.225 -11.364 1.00 96.94 113 ARG A C 1
ATOM 864 O O . ARG A 1 113 ? 15.051 -2.311 -10.311 1.00 96.94 113 ARG A O 1
ATOM 871 N N . ILE A 1 114 ? 13.977 -1.071 -11.860 1.00 97.19 114 ILE A N 1
ATOM 872 C CA . ILE A 1 114 ? 14.213 0.239 -11.233 1.00 97.19 114 ILE A CA 1
ATOM 873 C C . ILE A 1 114 ? 13.609 0.281 -9.827 1.00 97.19 114 ILE A C 1
ATOM 875 O O . ILE A 1 114 ? 14.322 0.566 -8.869 1.00 97.19 114 ILE A O 1
ATOM 879 N N . VAL A 1 115 ? 12.330 -0.081 -9.683 1.00 97.75 115 VAL A N 1
ATOM 880 C CA . VAL A 1 115 ? 11.645 -0.144 -8.379 1.00 97.75 115 VAL A CA 1
ATOM 881 C C . VAL A 1 115 ? 12.393 -1.065 -7.414 1.00 97.75 115 VAL A C 1
ATOM 883 O O . VAL A 1 115 ? 12.638 -0.697 -6.268 1.00 97.75 115 VAL A O 1
ATOM 886 N N . GLY A 1 116 ? 12.790 -2.255 -7.873 1.00 97.62 116 GLY A N 1
ATOM 887 C CA . GLY A 1 116 ? 13.513 -3.224 -7.055 1.00 97.62 116 GLY A CA 1
ATOM 888 C C . GLY A 1 116 ? 14.874 -2.712 -6.583 1.00 97.62 116 GLY A C 1
ATOM 889 O O . GLY A 1 116 ? 15.235 -2.937 -5.431 1.00 97.62 116 GLY A O 1
ATOM 890 N N . THR A 1 117 ? 15.617 -2.015 -7.445 1.00 97.62 117 THR A N 1
ATOM 891 C CA . THR A 1 117 ? 16.887 -1.370 -7.085 1.00 97.62 117 THR A CA 1
ATOM 892 C C . THR A 1 117 ? 16.673 -0.271 -6.048 1.00 97.62 117 THR A C 1
ATOM 894 O O . THR A 1 117 ? 17.292 -0.318 -4.990 1.00 97.62 117 THR A O 1
ATOM 897 N N . LEU A 1 118 ? 15.738 0.655 -6.284 1.00 97.06 118 LEU A N 1
ATOM 898 C CA . LEU A 1 118 ? 15.451 1.751 -5.352 1.00 97.06 118 LEU A CA 1
ATOM 899 C C . LEU A 1 118 ? 14.988 1.247 -3.982 1.00 97.06 118 LEU A C 1
ATOM 901 O O . LEU A 1 118 ? 15.413 1.770 -2.954 1.00 97.06 118 LEU A O 1
ATOM 905 N N . LEU A 1 119 ? 14.156 0.204 -3.953 1.00 97.25 119 LEU A N 1
ATOM 906 C CA . LEU A 1 119 ? 13.744 -0.414 -2.699 1.00 97.25 119 LEU A CA 1
ATOM 907 C C . LEU A 1 119 ? 14.941 -0.994 -1.947 1.00 97.25 119 LEU A C 1
ATOM 909 O O . LEU A 1 119 ? 15.152 -0.626 -0.794 1.00 97.25 119 LEU A O 1
ATOM 913 N N . ARG A 1 120 ? 15.728 -1.868 -2.586 1.00 97.06 120 ARG A N 1
ATOM 914 C CA . ARG A 1 120 ? 16.830 -2.575 -1.916 1.00 97.06 120 ARG A CA 1
ATOM 915 C C . ARG A 1 120 ? 17.947 -1.641 -1.463 1.00 97.06 120 ARG A C 1
ATOM 917 O O . ARG A 1 120 ? 18.415 -1.788 -0.344 1.00 97.06 120 ARG A O 1
ATOM 924 N N . GLU A 1 121 ? 18.360 -0.717 -2.323 1.00 95.75 121 GLU A N 1
ATOM 925 C CA . GLU A 1 121 ? 19.552 0.114 -2.107 1.00 95.75 121 GLU A CA 1
ATOM 926 C C . GLU A 1 121 ? 19.221 1.457 -1.445 1.00 95.75 121 GLU A C 1
ATOM 928 O O . GLU A 1 121 ? 20.061 2.030 -0.758 1.00 95.75 121 GLU A O 1
ATOM 933 N N . GLY A 1 122 ? 17.999 1.968 -1.629 1.00 92.81 122 GLY A N 1
ATOM 934 C CA . GLY A 1 122 ? 17.598 3.287 -1.134 1.00 92.81 122 GLY A CA 1
ATOM 935 C C . GLY A 1 122 ? 16.703 3.257 0.104 1.00 92.81 122 GLY A C 1
ATOM 936 O O . GLY A 1 122 ? 16.880 4.071 1.008 1.00 92.81 122 GLY A O 1
ATOM 937 N N . VAL A 1 123 ? 15.732 2.338 0.162 1.00 95.12 123 VAL A N 1
ATOM 938 C CA . VAL A 1 123 ? 14.644 2.409 1.157 1.00 95.12 123 VAL A CA 1
ATOM 939 C C . VAL A 1 123 ? 14.784 1.376 2.271 1.00 95.12 123 VAL A C 1
ATOM 941 O O . VAL A 1 123 ? 14.605 1.711 3.441 1.00 95.12 123 VAL A O 1
ATOM 944 N N . MET A 1 124 ? 15.124 0.127 1.947 1.00 94.44 124 MET A N 1
ATOM 945 C CA . MET A 1 124 ? 15.079 -0.983 2.908 1.00 94.44 124 MET A CA 1
ATOM 946 C C . MET A 1 124 ? 16.026 -0.798 4.100 1.00 94.44 124 MET A C 1
ATOM 948 O O . MET A 1 124 ? 15.685 -1.201 5.207 1.00 94.44 124 MET A O 1
ATOM 952 N N . HIS A 1 125 ? 17.155 -0.108 3.925 1.00 95.88 125 HIS A N 1
ATOM 953 C CA . HIS A 1 125 ? 18.074 0.226 5.023 1.00 95.88 125 HIS A CA 1
ATOM 954 C C . HIS A 1 125 ? 17.467 1.155 6.088 1.00 95.88 125 HIS A C 1
ATOM 956 O O . HIS A 1 125 ? 18.020 1.298 7.175 1.00 95.88 125 HIS A O 1
ATOM 962 N N . ARG A 1 126 ? 16.350 1.822 5.776 1.00 95.38 126 ARG A N 1
ATOM 963 C CA . ARG A 1 126 ? 15.643 2.758 6.660 1.00 95.38 126 ARG A CA 1
ATOM 964 C C . ARG A 1 126 ? 14.247 2.263 7.032 1.00 95.38 126 ARG A C 1
ATOM 966 O O . ARG A 1 126 ? 13.469 3.036 7.589 1.00 95.38 126 ARG A O 1
ATOM 973 N N . LEU A 1 127 ? 13.928 0.998 6.757 1.00 96.62 127 LEU A N 1
ATOM 974 C CA . LEU A 1 127 ? 12.603 0.434 7.009 1.00 96.62 127 LEU A CA 1
ATOM 975 C C . LEU A 1 127 ? 12.191 0.537 8.486 1.00 96.62 127 LEU A C 1
ATOM 977 O O . LEU A 1 127 ? 11.039 0.857 8.761 1.00 96.62 127 LEU A O 1
ATOM 981 N N . ASP A 1 128 ? 13.127 0.376 9.423 1.00 97.75 128 ASP A N 1
ATOM 982 C CA . ASP A 1 128 ? 12.847 0.534 10.857 1.00 97.75 128 ASP A CA 1
ATOM 983 C C . ASP A 1 128 ? 12.363 1.948 11.203 1.00 97.75 128 ASP A C 1
ATOM 985 O O . ASP A 1 128 ? 11.466 2.122 12.025 1.00 97.75 128 ASP A O 1
ATOM 989 N N . ALA A 1 129 ? 12.901 2.972 10.531 1.00 96.75 129 ALA A N 1
ATOM 990 C CA . ALA A 1 129 ? 12.433 4.343 10.706 1.00 96.75 129 ALA A CA 1
ATOM 991 C C . ALA A 1 129 ? 11.010 4.519 10.152 1.00 96.75 129 ALA A C 1
ATOM 993 O O . ALA A 1 129 ? 10.187 5.163 10.792 1.00 96.75 129 ALA A O 1
ATOM 994 N N . VAL A 1 130 ? 10.696 3.902 9.005 1.00 95.81 130 VAL A N 1
ATOM 995 C CA . VAL A 1 130 ? 9.332 3.894 8.440 1.00 95.81 130 VAL A CA 1
ATOM 996 C C . VAL A 1 130 ? 8.356 3.198 9.391 1.00 95.81 130 VAL A C 1
ATOM 998 O O . VAL A 1 130 ? 7.260 3.706 9.626 1.00 95.81 130 VAL A O 1
ATOM 1001 N N . ALA 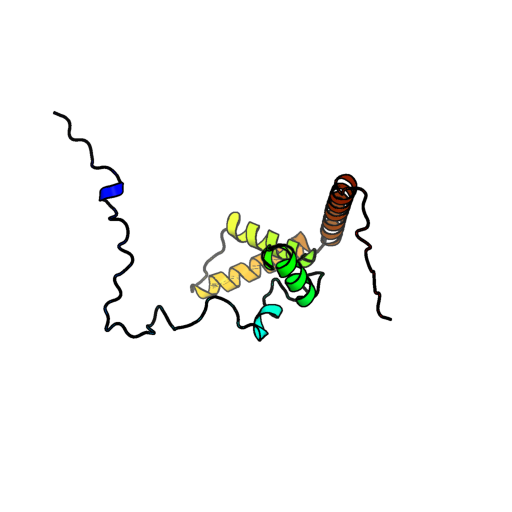A 1 131 ? 8.753 2.061 9.966 1.00 97.62 131 ALA A N 1
ATOM 1002 C CA . ALA A 1 131 ? 7.954 1.333 10.943 1.00 97.62 131 ALA A CA 1
ATOM 1003 C C . ALA A 1 131 ? 7.694 2.175 12.201 1.00 97.62 131 ALA A C 1
ATOM 1005 O O . ALA A 1 131 ? 6.543 2.308 12.611 1.00 97.62 131 ALA A O 1
ATOM 1006 N N . ALA A 1 132 ? 8.730 2.818 12.747 1.00 98.06 132 ALA A N 1
ATOM 1007 C CA . ALA A 1 132 ? 8.601 3.705 13.899 1.00 98.06 132 ALA A CA 1
ATOM 1008 C C . ALA A 1 132 ? 7.673 4.899 13.616 1.00 98.06 132 ALA A C 1
ATOM 1010 O O . ALA A 1 132 ? 6.829 5.230 14.446 1.00 98.06 132 ALA A O 1
ATOM 1011 N N . THR A 1 133 ? 7.776 5.523 12.436 1.00 97.62 133 THR A N 1
ATOM 1012 C CA . THR A 1 133 ? 6.862 6.600 12.028 1.00 97.62 133 THR A CA 1
ATOM 1013 C C . THR A 1 133 ? 5.423 6.105 11.909 1.00 97.62 133 THR A C 1
ATOM 1015 O O . THR A 1 133 ? 4.514 6.768 12.401 1.00 97.62 133 THR A O 1
ATOM 1018 N N . LEU A 1 134 ? 5.198 4.937 11.300 1.00 96.81 134 LEU A N 1
ATOM 1019 C CA . LEU A 1 134 ? 3.862 4.350 11.202 1.00 96.81 134 LEU A CA 1
ATOM 1020 C C . LEU A 1 134 ? 3.265 4.084 12.588 1.00 96.81 134 LEU A C 1
ATOM 1022 O O . LEU A 1 134 ? 2.103 4.403 12.826 1.00 96.81 134 LEU A O 1
ATOM 1026 N N . ASP A 1 135 ? 4.043 3.508 13.500 1.00 97.62 135 ASP A N 1
ATOM 1027 C CA . ASP A 1 135 ? 3.572 3.212 14.851 1.00 97.62 135 ASP A CA 1
ATOM 1028 C C . ASP A 1 135 ? 3.281 4.504 15.640 1.00 97.62 135 ASP A C 1
ATOM 1030 O O . ASP A 1 135 ? 2.275 4.566 16.347 1.00 97.62 135 ASP A O 1
ATOM 1034 N N . ALA A 1 136 ? 4.073 5.567 15.449 1.00 98.00 136 ALA A N 1
ATOM 1035 C CA . ALA A 1 136 ? 3.809 6.883 16.035 1.00 98.00 136 ALA A CA 1
ATOM 1036 C C . ALA A 1 136 ? 2.499 7.508 15.518 1.00 98.00 136 ALA A C 1
ATOM 1038 O O . ALA A 1 136 ? 1.669 7.927 16.322 1.00 98.00 136 ALA A O 1
ATOM 1039 N N . VAL A 1 137 ? 2.271 7.504 14.198 1.00 97.00 137 VAL A N 1
ATOM 1040 C CA . VAL A 1 137 ? 1.025 8.011 13.586 1.00 97.00 137 VAL A CA 1
ATOM 1041 C C . VAL A 1 137 ? -0.192 7.236 14.092 1.00 97.00 137 VAL A C 1
ATOM 1043 O O . VAL A 1 137 ? -1.249 7.810 14.346 1.00 97.00 137 VAL A O 1
ATOM 1046 N N . ARG A 1 138 ? -0.057 5.920 14.279 1.00 94.69 138 ARG A N 1
ATOM 1047 C CA . ARG A 1 138 ? -1.135 5.096 14.838 1.00 94.69 138 ARG A CA 1
ATOM 1048 C C . ARG A 1 138 ? -1.420 5.425 16.297 1.00 94.69 138 ARG A C 1
ATOM 1050 O O . ARG A 1 138 ? -2.585 5.532 16.657 1.00 94.69 138 ARG A O 1
ATOM 1057 N N . ALA A 1 139 ? -0.386 5.612 17.113 1.00 96.12 139 ALA A N 1
ATOM 1058 C CA . ALA A 1 139 ? -0.555 6.003 18.509 1.00 96.12 139 ALA A CA 1
ATOM 1059 C C . ALA A 1 139 ? -1.236 7.377 18.637 1.00 96.12 139 ALA A C 1
ATOM 1061 O O . ALA A 1 139 ? -2.099 7.558 19.495 1.00 96.12 139 ALA A O 1
ATOM 1062 N N . GLU A 1 140 ? -0.892 8.325 17.762 1.00 96.75 140 GLU A N 1
ATOM 1063 C CA . GLU A 1 140 ? -1.556 9.629 17.676 1.00 96.75 140 GLU A CA 1
ATOM 1064 C C . GLU A 1 140 ? -3.038 9.484 17.299 1.00 96.75 140 GLU A C 1
ATOM 1066 O O . GLU A 1 140 ? -3.905 10.054 17.965 1.00 96.75 140 GLU A O 1
ATOM 1071 N N . ALA A 1 141 ? -3.347 8.668 16.286 1.00 93.69 141 ALA A N 1
ATOM 1072 C CA . ALA A 1 141 ? -4.723 8.394 15.882 1.00 93.69 141 ALA A CA 1
ATOM 1073 C C . ALA A 1 141 ? -5.535 7.727 17.008 1.00 93.69 141 ALA A C 1
ATOM 1075 O O . ALA A 1 141 ? -6.656 8.150 17.290 1.00 93.69 141 ALA A O 1
ATOM 1076 N N . ASP A 1 142 ? -4.966 6.734 17.698 1.00 93.19 142 ASP A N 1
ATOM 1077 C CA . ASP A 1 142 ? -5.607 6.063 18.833 1.00 93.19 142 ASP A CA 1
ATOM 1078 C C . ASP A 1 142 ? -5.877 7.049 19.983 1.00 93.19 142 ASP A C 1
ATOM 1080 O O . ASP A 1 142 ? -6.955 7.036 20.585 1.00 93.19 142 ASP A O 1
ATOM 1084 N N . ALA A 1 143 ? -4.932 7.946 20.279 1.00 94.19 143 ALA A N 1
ATOM 1085 C CA . ALA A 1 143 ? -5.119 8.990 21.282 1.00 94.19 143 ALA A CA 1
ATOM 1086 C C . ALA A 1 143 ? -6.255 9.953 20.899 1.00 94.19 143 ALA A C 1
ATOM 1088 O O . ALA A 1 143 ? -7.101 10.267 21.739 1.00 94.19 143 ALA A O 1
ATOM 1089 N N . ALA A 1 144 ? -6.323 10.370 19.631 1.00 93.69 144 ALA A N 1
ATOM 1090 C CA . ALA A 1 144 ? -7.383 11.239 19.128 1.00 93.69 144 ALA A CA 1
ATOM 1091 C C . ALA A 1 144 ? -8.770 10.570 19.181 1.00 93.69 144 ALA A C 1
ATOM 1093 O O . ALA A 1 144 ? -9.755 11.220 19.535 1.00 93.69 144 ALA A O 1
ATOM 1094 N N . LEU A 1 145 ? -8.863 9.273 18.874 1.00 90.56 145 LEU A N 1
ATOM 1095 C CA . LEU A 1 145 ? -10.114 8.513 18.969 1.00 90.56 145 LEU A CA 1
ATOM 1096 C C . LEU A 1 145 ? -10.586 8.354 20.421 1.00 90.56 145 LEU A C 1
ATOM 1098 O O . LEU A 1 145 ? -11.777 8.502 20.698 1.00 90.56 145 LEU A O 1
ATOM 1102 N N . ASN A 1 146 ? -9.663 8.096 21.352 1.00 90.94 146 ASN A N 1
ATOM 1103 C CA . ASN A 1 146 ? -9.982 7.965 22.775 1.00 90.94 146 ASN A CA 1
ATOM 1104 C C . ASN A 1 146 ? -10.411 9.299 23.399 1.00 90.94 146 ASN A C 1
ATOM 1106 O O . ASN A 1 146 ? -11.339 9.322 24.202 1.00 90.94 146 ASN A O 1
ATOM 1110 N N . ALA A 1 147 ? -9.772 10.408 23.015 1.00 88.94 147 ALA A N 1
ATOM 1111 C CA . ALA A 1 147 ? -10.131 11.740 23.501 1.00 88.94 147 ALA A CA 1
ATOM 1112 C C . ALA A 1 147 ? -11.529 12.189 23.037 1.00 88.94 147 ALA A C 1
ATOM 1114 O O . ALA A 1 147 ? -12.205 12.925 23.752 1.00 88.94 147 ALA A O 1
ATOM 1115 N N . ASN A 1 148 ? -11.962 11.736 21.855 1.00 81.94 148 ASN A N 1
ATOM 1116 C CA . ASN A 1 148 ? -13.233 12.122 21.240 1.00 81.94 148 ASN A CA 1
ATOM 1117 C C . ASN A 1 148 ? -14.351 11.075 21.403 1.00 81.94 148 ASN A C 1
ATOM 1119 O O . ASN A 1 148 ? -15.463 11.295 20.922 1.00 81.94 148 ASN A O 1
ATOM 1123 N N . SER A 1 149 ? -14.089 9.940 22.062 1.00 75.12 149 SER A N 1
ATOM 1124 C CA . SER A 1 149 ? -15.130 8.949 22.357 1.00 75.12 149 SER A CA 1
ATOM 1125 C C . SER A 1 149 ? -16.001 9.399 23.535 1.00 75.12 149 SER A C 1
ATOM 1127 O O . SER A 1 149 ? -15.466 9.830 24.559 1.00 75.12 149 SER A O 1
ATOM 1129 N N . PRO A 1 150 ? -17.341 9.280 23.446 1.00 65.25 150 PRO A N 1
ATOM 1130 C CA . PRO A 1 150 ? -18.208 9.553 24.585 1.00 65.25 150 PRO A CA 1
ATOM 1131 C C . PRO A 1 150 ? -17.906 8.578 25.739 1.00 65.25 150 PRO A C 1
ATOM 1133 O O . PRO A 1 150 ? -17.581 7.414 25.489 1.00 65.25 150 PRO A O 1
ATOM 1136 N N . PRO A 1 151 ? -18.038 9.000 27.011 1.00 51.00 151 PRO A N 1
ATOM 1137 C CA . PRO A 1 151 ? -17.860 8.104 28.149 1.00 51.00 151 PRO A CA 1
ATOM 1138 C C . PRO A 1 151 ? -19.002 7.069 28.187 1.00 51.00 151 PRO A C 1
ATOM 1140 O O . PRO A 1 151 ? -20.116 7.370 28.607 1.00 51.00 151 PRO A O 1
ATOM 1143 N N . GLY A 1 152 ? -18.735 5.844 27.728 1.00 53.25 152 GLY A N 1
ATOM 1144 C CA . GLY A 1 152 ? -19.680 4.720 27.715 1.00 53.25 152 GLY A CA 1
ATOM 1145 C C . GLY A 1 152 ? -19.008 3.413 27.264 1.00 53.25 152 GLY A C 1
ATOM 1146 O O . GLY A 1 152 ? -17.970 3.462 26.603 1.00 53.25 152 GLY A O 1
ATOM 1147 N N . PRO A 1 153 ? -19.524 2.229 27.648 1.00 49.69 153 PRO A N 1
ATOM 1148 C CA . PRO A 1 153 ? -18.735 1.007 27.661 1.00 49.69 153 PRO A CA 1
ATOM 1149 C C . PRO A 1 153 ? -18.678 0.380 26.268 1.00 49.69 153 PRO A C 1
ATOM 1151 O O . PRO A 1 153 ? -19.501 -0.463 25.924 1.00 49.69 153 PRO A O 1
ATOM 1154 N N . ILE A 1 154 ? -17.664 0.722 25.478 1.00 54.62 154 ILE A N 1
ATOM 1155 C CA . ILE A 1 154 ? -17.236 -0.150 24.381 1.00 54.62 154 ILE A CA 1
ATOM 1156 C C . ILE A 1 154 ? -16.185 -1.088 24.972 1.00 54.62 154 ILE A C 1
ATOM 1158 O O . ILE A 1 154 ? -14.980 -0.857 24.893 1.00 54.62 154 ILE A O 1
ATOM 1162 N N . SER A 1 155 ? -16.666 -2.110 25.687 1.00 50.78 155 SER A N 1
ATOM 1163 C CA . SER A 1 155 ? -15.821 -3.161 26.248 1.00 50.78 155 SER A CA 1
ATOM 1164 C C . SER A 1 155 ? -15.061 -3.836 25.111 1.00 50.78 155 SER A C 1
ATOM 1166 O O . SER A 1 155 ? -15.638 -4.553 24.292 1.00 50.78 155 SER A O 1
ATOM 1168 N N . ARG A 1 156 ? -13.751 -3.595 25.051 1.00 50.69 156 ARG A N 1
ATOM 1169 C CA . ARG A 1 156 ? -12.838 -4.332 24.184 1.00 50.69 156 ARG A CA 1
ATOM 1170 C C . ARG A 1 156 ? -12.720 -5.738 24.770 1.00 50.69 156 ARG A C 1
ATOM 1172 O O . ARG A 1 156 ? -11.866 -5.992 25.617 1.00 50.69 156 ARG A O 1
ATOM 1179 N N . ALA A 1 157 ? -13.605 -6.643 24.358 1.00 40.16 157 ALA A N 1
ATOM 1180 C CA . ALA A 1 157 ? -13.476 -8.065 24.644 1.00 40.16 157 ALA A CA 1
ATOM 1181 C C . ALA A 1 157 ? -12.249 -8.598 23.889 1.00 40.16 157 ALA A C 1
ATOM 1183 O O . ALA A 1 157 ? -12.337 -9.131 22.787 1.00 40.16 157 ALA A O 1
ATOM 1184 N N . ALA A 1 158 ? -11.073 -8.398 24.477 1.00 44.53 158 ALA A N 1
ATOM 1185 C CA . ALA A 1 158 ? -9.855 -9.069 24.079 1.00 44.53 158 ALA A CA 1
ATOM 1186 C C . ALA A 1 158 ? -9.992 -10.546 24.465 1.00 44.53 158 ALA A C 1
ATOM 1188 O O . ALA A 1 158 ? -9.651 -10.935 25.579 1.00 44.53 158 ALA A O 1
ATOM 1189 N N . SER A 1 159 ? -10.494 -11.372 23.549 1.00 45.16 159 SER A N 1
ATOM 1190 C CA . SER A 1 159 ? -10.291 -12.814 23.637 1.00 45.16 159 SER A CA 1
ATOM 1191 C C . SER A 1 159 ? -8.975 -13.142 22.939 1.00 45.16 159 SER A C 1
ATOM 1193 O O . SER A 1 159 ? -8.918 -13.371 21.733 1.00 45.16 159 SER A O 1
ATOM 1195 N N . ARG A 1 160 ? -7.881 -13.102 23.708 1.00 43.66 160 ARG A N 1
ATOM 1196 C CA . ARG A 1 160 ? -6.682 -13.875 23.378 1.00 43.66 160 ARG A CA 1
ATOM 1197 C C . ARG A 1 160 ? -7.047 -15.341 23.589 1.00 43.66 160 ARG A C 1
ATOM 1199 O O . ARG A 1 160 ? -7.114 -15.789 24.731 1.00 43.66 160 ARG A O 1
ATOM 1206 N N . ALA A 1 161 ? -7.300 -16.057 22.500 1.00 41.97 161 ALA A N 1
ATOM 1207 C CA . ALA A 1 161 ? -7.262 -17.508 22.523 1.00 41.97 161 ALA A CA 1
ATOM 1208 C C . ALA A 1 161 ? -5.798 -17.961 22.638 1.00 41.97 161 ALA A C 1
ATOM 1210 O O . ALA A 1 161 ? -4.908 -17.412 21.986 1.00 41.97 161 ALA A O 1
ATOM 1211 N N . THR A 1 162 ? -5.623 -18.888 23.570 1.00 41.03 162 THR A N 1
ATOM 1212 C CA . THR A 1 162 ? -4.423 -19.606 24.004 1.00 41.03 162 THR A CA 1
ATOM 1213 C C . THR A 1 162 ? -3.678 -20.300 22.872 1.00 41.03 162 THR A C 1
ATOM 1215 O O . THR A 1 162 ? -4.352 -20.803 21.947 1.00 41.03 162 THR A O 1
#

Radius of gyration: 24.48 Å; chains: 1; bounding box: 53×60×64 Å

Organism: NCBI:txid882800

Sequence (162 aa):
MTDAAPPLSDRFPAEAAGTARADEPAFHAWNPGLEPGLPRAMRPLATVFRPENVRLPFSEILELSDVSGLPATQLAPFRPERLAVHEVLIRVMADISVPVGEVYADLGLNFRRIVGTLLREGVMHRLDAVAATLDAVRAEADAALNANSPPGPISRAASRAT

Foldseek 3Di:
DDDDDDDPCVVDPPPPPDPPDPPDPPDDPVRNVDDPDDDPVCVCVPPLNDVQFFPDHLVVLVVCCVVVVDDSSVSGHTDLLNVLLVVLLVCCVPPNDFDCPPHVVVSVVSSCVVSVCCCVPPNVVCSVVSRVVSVVVVVVVVVVCVVPDDPDDPDPPPPPDD

Secondary structure (DSSP, 8-state):
---PPPPGGGTS---------TTS-SSBTTB-SPPSS--TTTGGGSTTT-TTTBSS-HHHHHHHHHHH---HHHH--B-HHHHHHHHHHHHHHHH-PPP--SSHHHHHHHHHHHHHHIIIIIIGGGHHHHHHHHHHHHHHHHHHHHHHS-SS----------

pLDDT: mean 83.18, std 18.87, range [40.16, 98.06]